Protein AF-A0AA39KNG7-F1 (afdb_monomer_lite)

Organism: Microctonus hyperodae (NCBI:txid165561)

Foldseek 3Di:
DQDPVNVVVVVVVVVVVVVVVVVVVVVCVVLVPDPLLVVLVCCLQLCNQAPDPPLVVNLVSVVVLQVSVDDDDSVVSSVLSNCSHVVDDPVRSVVLNPDGSQVSVVVVVVPDRPDVVCVSPPPPPDDPVCVVVVVVVVPPVPPDDDDD

Structure (mmCIF, N/CA/C/O backbone):
data_AF-A0AA39KNG7-F1
#
_entry.id   AF-A0AA39KNG7-F1
#
loop_
_atom_site.group_PDB
_atom_site.id
_atom_site.type_symbol
_atom_site.label_atom_id
_atom_site.label_alt_id
_atom_site.label_comp_id
_atom_site.label_asym_id
_atom_site.label_entity_id
_atom_site.label_seq_id
_atom_site.pdbx_PDB_ins_code
_atom_site.Cartn_x
_atom_site.Cartn_y
_atom_site.Cartn_z
_atom_site.occupancy
_atom_site.B_iso_or_equiv
_atom_site.auth_seq_id
_atom_site.auth_comp_id
_atom_site.auth_asym_id
_atom_site.auth_atom_id
_atom_site.pdbx_PDB_model_num
ATOM 1 N N . MET A 1 1 ? 42.770 8.766 -22.492 1.00 49.44 1 MET A N 1
ATOM 2 C CA . MET A 1 1 ? 42.289 7.716 -23.413 1.00 49.44 1 MET A CA 1
ATOM 3 C C . MET A 1 1 ? 41.605 6.669 -22.560 1.00 49.44 1 MET A C 1
ATOM 5 O O . MET A 1 1 ? 42.268 6.110 -21.700 1.00 49.44 1 MET A O 1
ATOM 9 N N . ILE A 1 2 ? 40.292 6.497 -22.709 1.00 55.97 2 ILE A N 1
ATOM 10 C CA . ILE A 1 2 ? 39.547 5.439 -22.011 1.00 55.97 2 ILE A CA 1
ATOM 11 C C . ILE A 1 2 ? 39.923 4.125 -22.708 1.00 55.97 2 ILE A C 1
ATOM 13 O O . ILE A 1 2 ? 39.885 4.064 -23.938 1.00 55.97 2 ILE A O 1
ATOM 17 N N . ASN A 1 3 ? 40.366 3.115 -21.959 1.00 67.50 3 ASN A N 1
ATOM 18 C CA . ASN A 1 3 ? 40.768 1.830 -22.540 1.00 67.50 3 ASN A CA 1
ATOM 19 C C . ASN A 1 3 ? 39.573 1.177 -23.257 1.00 67.50 3 ASN A C 1
ATOM 21 O O . ASN A 1 3 ? 38.442 1.266 -22.783 1.00 67.50 3 ASN A O 1
ATOM 25 N N . GLY A 1 4 ? 39.808 0.472 -24.371 1.00 68.75 4 GLY A N 1
ATOM 26 C CA . GLY A 1 4 ? 38.736 -0.148 -25.172 1.00 68.75 4 GLY A CA 1
ATOM 27 C C . GLY A 1 4 ? 37.786 -1.047 -24.363 1.00 68.75 4 GLY A C 1
ATOM 28 O O . GLY A 1 4 ? 36.580 -1.022 -24.585 1.00 68.75 4 GLY A O 1
ATOM 29 N N . ASN A 1 5 ? 38.297 -1.751 -23.346 1.00 70.75 5 ASN A N 1
ATOM 30 C CA . ASN A 1 5 ? 37.479 -2.558 -22.430 1.00 70.75 5 ASN A CA 1
ATOM 31 C C . ASN A 1 5 ? 36.572 -1.717 -21.519 1.00 70.75 5 ASN A C 1
ATOM 33 O O . ASN A 1 5 ? 35.445 -2.107 -21.230 1.00 70.75 5 ASN A O 1
ATOM 37 N N . GLU A 1 6 ? 37.044 -0.557 -21.071 1.00 74.44 6 GLU A N 1
ATOM 38 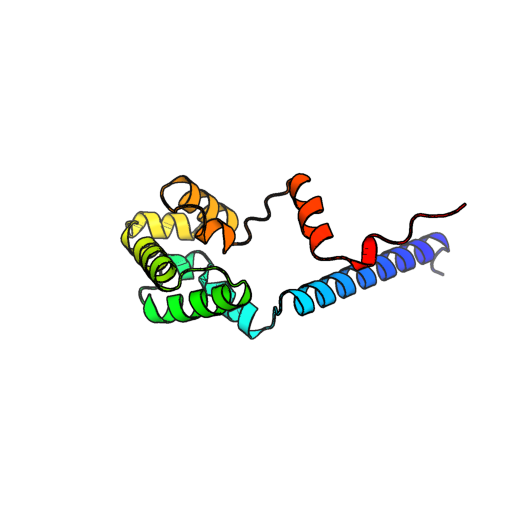C CA . GLU A 1 6 ? 36.286 0.351 -20.208 1.00 74.44 6 GLU A CA 1
ATOM 39 C C . GLU A 1 6 ? 35.158 1.037 -20.999 1.00 74.44 6 GLU A C 1
ATOM 41 O O . GLU A 1 6 ? 34.044 1.175 -20.495 1.00 74.44 6 GLU A O 1
ATOM 46 N N . SER A 1 7 ? 35.395 1.328 -22.285 1.00 81.69 7 SER A N 1
ATOM 47 C CA . SER A 1 7 ? 34.364 1.796 -23.222 1.00 81.69 7 SER A CA 1
ATOM 48 C C . SER A 1 7 ? 33.239 0.772 -23.422 1.00 81.69 7 SER A C 1
ATOM 50 O O . SER A 1 7 ? 32.067 1.139 -23.380 1.00 81.69 7 SER A O 1
ATOM 52 N N . ILE A 1 8 ? 33.576 -0.514 -23.590 1.00 88.56 8 ILE A N 1
ATOM 53 C CA . ILE A 1 8 ? 32.581 -1.589 -23.763 1.00 88.56 8 ILE A CA 1
ATOM 54 C C . ILE A 1 8 ? 31.730 -1.752 -22.497 1.00 88.56 8 ILE A C 1
ATOM 56 O O . ILE A 1 8 ? 30.510 -1.884 -22.576 1.00 88.56 8 ILE A O 1
ATOM 60 N N . VAL A 1 9 ? 32.346 -1.709 -21.311 1.00 89.75 9 VAL A N 1
ATOM 61 C CA . VAL A 1 9 ? 31.614 -1.825 -20.037 1.00 89.75 9 VAL A CA 1
ATOM 62 C C . VAL A 1 9 ? 30.634 -0.664 -19.846 1.00 89.75 9 VAL A C 1
ATOM 64 O O . VAL A 1 9 ? 29.507 -0.888 -19.396 1.00 89.75 9 VAL A O 1
ATOM 67 N N . ILE A 1 10 ? 31.033 0.564 -20.190 1.00 92.81 10 ILE A N 1
ATOM 68 C CA . ILE A 1 10 ? 30.152 1.739 -20.128 1.00 92.81 10 ILE A CA 1
ATOM 69 C C . ILE A 1 10 ? 28.970 1.571 -21.088 1.00 92.81 10 ILE A C 1
ATOM 71 O O . ILE A 1 10 ? 27.827 1.782 -20.684 1.00 92.81 10 ILE A O 1
ATOM 75 N N . GLU A 1 11 ? 29.221 1.128 -22.319 1.00 93.75 11 GLU A N 1
ATOM 76 C CA . GLU A 1 11 ? 28.172 0.914 -23.316 1.00 93.75 11 GLU A CA 1
ATOM 77 C C . GLU A 1 11 ? 27.162 -0.156 -22.874 1.00 93.75 11 GLU A C 1
ATOM 79 O O . GLU A 1 11 ? 25.951 0.058 -22.948 1.00 93.75 11 GLU A O 1
ATOM 84 N N . VAL A 1 12 ? 27.635 -1.284 -22.335 1.00 93.19 12 VAL A N 1
ATOM 85 C CA . VAL A 1 12 ? 26.758 -2.341 -21.809 1.00 93.19 12 VAL A CA 1
ATOM 86 C C . VAL A 1 12 ? 25.898 -1.818 -20.657 1.00 93.19 12 VAL A C 1
ATOM 88 O O . VAL A 1 12 ? 24.691 -2.055 -20.634 1.00 93.19 12 VAL A O 1
ATOM 91 N N . ARG A 1 13 ? 26.483 -1.067 -19.713 1.00 94.25 13 ARG A N 1
ATOM 92 C CA . ARG A 1 13 ? 25.730 -0.464 -18.599 1.00 94.25 13 ARG A CA 1
ATOM 93 C C . ARG A 1 13 ? 24.661 0.503 -19.094 1.00 94.25 13 ARG A C 1
ATOM 95 O O . ARG A 1 13 ? 23.546 0.473 -18.577 1.00 94.25 13 ARG A O 1
ATOM 102 N N . GLN A 1 14 ? 24.988 1.314 -20.096 1.00 95.62 14 GLN A N 1
ATOM 103 C CA . GLN A 1 14 ? 24.060 2.267 -20.689 1.00 95.62 14 GLN A CA 1
ATOM 104 C C . GLN A 1 14 ? 22.869 1.553 -21.341 1.00 95.62 14 GLN A C 1
ATOM 106 O O . GLN A 1 14 ? 21.721 1.881 -21.044 1.00 95.62 14 GLN A O 1
ATOM 111 N N . ARG A 1 15 ? 23.121 0.501 -22.131 1.00 94.62 15 ARG A N 1
ATOM 112 C CA . ARG A 1 15 ? 22.051 -0.305 -22.744 1.00 94.62 15 ARG A CA 1
ATOM 113 C C . ARG A 1 15 ? 21.181 -1.016 -21.705 1.00 94.62 15 ARG A C 1
ATOM 115 O O . ARG A 1 15 ? 19.960 -1.051 -21.843 1.00 94.62 15 ARG A O 1
ATOM 122 N N . CYS A 1 16 ? 21.780 -1.545 -20.637 1.00 95.62 16 CYS A N 1
ATOM 123 C CA . CYS A 1 16 ? 21.024 -2.130 -19.526 1.00 95.62 16 CYS A CA 1
ATOM 124 C C . CYS A 1 16 ? 20.127 -1.089 -18.842 1.00 95.62 16 CYS A C 1
ATOM 126 O O . CYS A 1 16 ? 18.965 -1.373 -18.555 1.00 95.62 16 CYS A O 1
ATOM 128 N N . LEU A 1 17 ? 20.640 0.119 -18.596 1.00 94.38 17 LEU A N 1
ATOM 129 C CA . LEU A 1 17 ? 19.856 1.202 -18.008 1.00 94.38 17 LEU A CA 1
ATOM 130 C C . LEU A 1 17 ? 18.673 1.587 -18.906 1.00 94.38 17 LEU A C 1
ATOM 132 O O . LEU A 1 17 ? 17.550 1.706 -18.417 1.00 94.38 17 LEU A O 1
ATOM 136 N N . GLU A 1 18 ? 18.899 1.727 -20.211 1.00 96.44 18 GLU A N 1
ATOM 137 C CA . GLU A 1 18 ? 17.848 2.017 -21.193 1.00 96.44 18 GLU A CA 1
ATOM 138 C C . GLU A 1 18 ? 16.763 0.938 -21.206 1.00 96.44 18 GLU A C 1
ATOM 140 O O . GLU A 1 18 ? 15.572 1.265 -21.207 1.00 96.44 18 GLU A O 1
ATOM 145 N N . PHE A 1 19 ? 17.157 -0.336 -21.131 1.00 95.25 19 PHE A N 1
ATOM 146 C CA . PHE A 1 19 ? 16.224 -1.451 -20.997 1.00 95.25 19 PHE A CA 1
ATOM 147 C C . PHE A 1 19 ? 15.370 -1.322 -19.731 1.00 95.25 19 PHE A C 1
ATOM 149 O O . PHE A 1 19 ? 14.143 -1.347 -19.827 1.00 95.25 19 PHE A O 1
ATOM 156 N N . TYR A 1 20 ? 15.981 -1.125 -18.557 1.00 93.94 20 TYR A N 1
ATOM 157 C CA . TYR A 1 20 ? 15.235 -1.019 -17.297 1.00 93.94 20 TYR A CA 1
ATOM 158 C C . TYR A 1 20 ? 14.298 0.191 -17.270 1.00 93.94 20 TYR A C 1
ATOM 160 O O . TYR A 1 20 ? 13.148 0.067 -16.848 1.00 93.94 20 TYR A O 1
ATOM 168 N N . VAL A 1 21 ? 14.748 1.347 -17.766 1.00 92.94 21 VAL A N 1
ATOM 169 C CA . VAL A 1 21 ? 13.912 2.552 -17.875 1.00 92.94 21 VAL A CA 1
ATOM 170 C C . VAL A 1 21 ? 12.728 2.308 -18.810 1.00 92.94 21 VAL A C 1
ATOM 172 O O . VAL A 1 21 ? 11.605 2.707 -18.501 1.00 92.94 21 VAL A O 1
ATOM 175 N N . THR A 1 22 ? 12.956 1.645 -19.943 1.00 94.25 22 THR A N 1
ATOM 176 C CA . THR A 1 22 ? 11.903 1.337 -20.920 1.00 94.25 22 THR A CA 1
ATOM 177 C C . THR A 1 22 ? 10.904 0.335 -20.355 1.00 94.25 22 THR A C 1
ATOM 179 O O . THR A 1 22 ? 9.700 0.587 -20.393 1.00 94.25 22 THR A O 1
ATOM 182 N N . ALA A 1 23 ? 11.390 -0.750 -19.753 1.00 90.81 23 ALA A N 1
ATOM 183 C CA . ALA A 1 23 ? 10.557 -1.752 -19.104 1.00 90.81 23 ALA A CA 1
ATOM 184 C C . ALA A 1 23 ? 9.685 -1.124 -18.006 1.00 90.81 23 ALA A C 1
ATOM 186 O O . ALA A 1 23 ? 8.475 -1.336 -17.992 1.00 90.81 23 ALA A O 1
ATOM 187 N N . ALA A 1 24 ? 10.265 -0.283 -17.142 1.00 87.12 24 ALA A N 1
ATOM 188 C CA . ALA A 1 24 ? 9.519 0.422 -16.102 1.00 87.12 24 ALA A CA 1
ATOM 189 C C . ALA A 1 24 ? 8.428 1.334 -16.689 1.00 87.12 24 ALA A C 1
ATOM 191 O O . ALA A 1 24 ? 7.290 1.310 -16.220 1.00 87.12 24 ALA A O 1
ATOM 192 N N . LYS A 1 25 ? 8.733 2.096 -17.750 1.00 87.12 25 LYS A N 1
ATOM 193 C CA . LYS A 1 25 ? 7.745 2.950 -18.433 1.00 87.12 25 LYS A CA 1
ATOM 194 C C . LYS A 1 25 ? 6.585 2.140 -19.012 1.00 87.12 25 LYS A C 1
ATOM 196 O O . LYS A 1 25 ? 5.433 2.524 -18.824 1.00 87.12 25 LYS A O 1
ATOM 201 N N . GLU A 1 26 ? 6.866 1.031 -19.692 1.00 87.44 26 GLU A N 1
ATOM 202 C CA . GLU A 1 26 ? 5.827 0.177 -20.281 1.00 87.44 26 GLU A CA 1
ATOM 203 C C . GLU A 1 26 ? 4.978 -0.529 -19.216 1.00 87.44 26 GLU A C 1
ATOM 205 O O . GLU A 1 26 ? 3.756 -0.611 -19.359 1.00 87.44 26 GLU A O 1
ATOM 210 N N . ILE A 1 27 ? 5.586 -0.961 -18.107 1.00 84.38 27 ILE A N 1
ATOM 211 C CA . ILE A 1 27 ? 4.860 -1.502 -16.951 1.00 84.38 27 ILE A CA 1
ATOM 212 C C . ILE A 1 27 ? 3.916 -0.442 -16.373 1.00 84.38 27 ILE A C 1
ATOM 214 O O . ILE A 1 27 ? 2.729 -0.719 -16.203 1.00 84.38 27 ILE A O 1
ATOM 218 N N . CYS A 1 28 ? 4.398 0.781 -16.129 1.00 79.94 28 CYS A N 1
ATOM 219 C CA . CYS A 1 28 ? 3.562 1.862 -15.602 1.00 79.94 28 CYS A CA 1
ATOM 220 C C . CYS A 1 28 ? 2.392 2.200 -16.536 1.00 79.94 28 CYS A C 1
ATOM 222 O O . CYS A 1 28 ? 1.267 2.358 -16.060 1.00 79.94 28 CYS A O 1
ATOM 224 N N . LYS A 1 29 ? 2.623 2.250 -17.858 1.00 81.12 29 LYS A N 1
ATOM 225 C CA . LYS A 1 29 ? 1.558 2.456 -18.857 1.00 81.12 29 LYS A CA 1
ATOM 226 C C . LYS A 1 29 ? 0.500 1.355 -18.790 1.00 81.12 29 LYS A C 1
ATOM 228 O O . LYS A 1 29 ? -0.688 1.662 -18.757 1.00 81.12 29 LYS A O 1
ATOM 233 N N . LYS A 1 30 ? 0.919 0.085 -18.747 1.00 80.81 30 LYS A N 1
ATOM 234 C CA . LYS A 1 30 ? 0.001 -1.065 -18.705 1.00 80.81 30 LYS A CA 1
ATOM 235 C C . LYS A 1 30 ? -0.784 -1.153 -17.398 1.00 80.81 30 LYS A C 1
ATOM 237 O O . LYS A 1 30 ? -1.959 -1.498 -17.427 1.00 80.81 30 LYS A O 1
ATOM 242 N N . LEU A 1 31 ? -0.155 -0.827 -16.270 1.00 72.62 31 LEU A N 1
ATOM 243 C CA . LEU A 1 31 ? -0.791 -0.834 -14.950 1.00 72.62 31 LEU A CA 1
ATOM 244 C C . LEU A 1 31 ? -1.586 0.449 -14.650 1.00 72.62 31 LEU A C 1
ATOM 246 O O . LEU A 1 31 ? -2.166 0.556 -13.574 1.00 72.62 31 LEU A O 1
ATOM 250 N N . LEU A 1 32 ? -1.619 1.416 -15.580 1.00 75.31 32 LEU A N 1
ATOM 251 C CA . LEU A 1 32 ? -2.255 2.730 -15.410 1.00 75.31 32 LEU A CA 1
ATOM 252 C C . LEU A 1 32 ? -1.732 3.496 -14.176 1.00 75.31 32 LEU A C 1
ATOM 254 O O . LEU A 1 32 ? -2.442 4.302 -13.571 1.00 75.31 32 LEU A O 1
ATOM 258 N N . ILE A 1 33 ? -0.469 3.259 -13.810 1.00 77.00 33 ILE A N 1
ATOM 259 C CA . ILE A 1 33 ? 0.192 3.893 -12.669 1.00 77.00 33 ILE A CA 1
ATOM 260 C C . ILE A 1 33 ? 0.641 5.290 -13.094 1.00 77.00 33 ILE A C 1
ATOM 262 O O . ILE A 1 33 ? 1.542 5.451 -13.916 1.00 77.00 33 ILE A O 1
ATOM 266 N N . ASN A 1 34 ? 0.010 6.308 -12.515 1.00 81.50 34 ASN A N 1
ATOM 267 C CA . ASN A 1 34 ? 0.373 7.714 -12.671 1.00 81.50 34 ASN A CA 1
ATOM 268 C C . ASN A 1 34 ? 0.702 8.348 -11.309 1.00 81.50 34 ASN A C 1
ATOM 270 O O . ASN A 1 34 ? 0.514 7.732 -10.258 1.00 81.50 34 ASN A O 1
ATOM 274 N N . ASP A 1 35 ? 1.157 9.599 -11.307 1.00 85.56 35 ASP A N 1
ATOM 275 C CA . ASP A 1 35 ? 1.533 10.300 -10.070 1.00 85.56 35 ASP A CA 1
ATOM 276 C C . ASP A 1 35 ? 0.380 10.390 -9.058 1.00 85.56 35 ASP A C 1
ATOM 278 O O . ASP A 1 35 ? 0.597 10.303 -7.848 1.00 85.56 35 ASP A O 1
ATOM 282 N N . SER A 1 36 ? -0.863 10.514 -9.537 1.00 86.94 36 SER A N 1
ATOM 283 C CA . SER A 1 36 ? -2.055 10.516 -8.679 1.00 86.94 36 SER A CA 1
ATOM 284 C C . SER A 1 36 ? -2.258 9.160 -7.999 1.00 86.94 36 SER A C 1
ATOM 286 O O . SER A 1 36 ? -2.510 9.102 -6.792 1.00 86.94 36 SER A O 1
ATOM 288 N N . PHE A 1 37 ? -2.073 8.068 -8.745 1.00 88.19 37 PHE A N 1
ATOM 289 C CA . PHE A 1 37 ? -2.098 6.709 -8.218 1.00 88.19 37 PHE A CA 1
ATOM 290 C C . PHE A 1 37 ? -1.017 6.515 -7.155 1.00 88.19 37 PHE A C 1
ATOM 292 O O . PHE A 1 37 ? -1.339 6.127 -6.035 1.00 88.19 37 PHE A O 1
ATOM 299 N N . LEU A 1 38 ? 0.239 6.867 -7.450 1.00 87.88 38 LEU A N 1
ATOM 300 C CA . LEU A 1 38 ? 1.349 6.737 -6.498 1.00 87.88 38 LEU A CA 1
ATOM 301 C C . LEU A 1 38 ? 1.130 7.580 -5.236 1.00 87.88 38 LEU A C 1
ATOM 303 O O . LEU A 1 38 ? 1.406 7.129 -4.124 1.00 87.88 38 LEU A O 1
ATOM 307 N N . LYS A 1 39 ? 0.584 8.793 -5.379 1.00 91.00 39 LYS A N 1
ATOM 308 C CA . LYS A 1 39 ? 0.252 9.655 -4.240 1.00 91.00 39 LYS A CA 1
ATOM 309 C C . LYS A 1 39 ? -0.817 9.026 -3.348 1.00 91.00 39 LYS A C 1
ATOM 311 O O . LYS A 1 39 ? -0.697 9.104 -2.128 1.00 91.00 39 LYS A O 1
ATOM 316 N N . LYS A 1 40 ? -1.839 8.402 -3.939 1.00 91.88 40 LYS A N 1
ATOM 317 C CA . LYS A 1 40 ? -2.910 7.719 -3.199 1.00 91.88 40 LYS A CA 1
ATOM 318 C C . LYS A 1 40 ? -2.442 6.394 -2.598 1.00 91.88 40 LYS A C 1
ATOM 320 O O . LYS A 1 40 ? -2.856 6.081 -1.487 1.00 91.88 40 LYS A O 1
ATOM 325 N N . LEU A 1 41 ? -1.525 5.681 -3.258 1.00 91.69 41 LEU A N 1
ATOM 326 C CA . LEU A 1 41 ? -0.942 4.415 -2.791 1.00 91.69 41 LEU A CA 1
ATOM 327 C C . LEU A 1 41 ? -0.276 4.537 -1.416 1.00 91.69 41 LEU A C 1
ATOM 329 O O . LEU A 1 41 ? -0.290 3.589 -0.634 1.00 91.69 41 LEU A O 1
ATOM 333 N N . LYS A 1 42 ? 0.215 5.735 -1.072 1.00 93.12 42 LYS A N 1
ATOM 334 C CA . LYS A 1 42 ? 0.768 6.038 0.254 1.00 93.12 42 LYS A CA 1
ATOM 335 C C . LYS A 1 42 ? -0.194 5.735 1.403 1.00 93.12 42 LYS A C 1
ATOM 337 O O . LYS A 1 42 ? 0.277 5.534 2.513 1.00 93.12 42 LYS A O 1
ATOM 342 N N . VAL A 1 43 ? -1.508 5.655 1.168 1.00 94.56 43 VAL A N 1
ATOM 343 C CA . VAL A 1 43 ? -2.488 5.286 2.204 1.00 94.56 43 VAL A CA 1
ATOM 344 C C . VAL A 1 43 ? -2.172 3.948 2.885 1.00 94.56 43 VAL A C 1
ATOM 346 O O . VAL A 1 43 ? -2.516 3.765 4.047 1.00 94.56 43 VAL A O 1
ATOM 349 N N . PHE A 1 44 ? -1.468 3.045 2.197 1.00 93.81 44 PHE A N 1
ATOM 350 C CA . PHE A 1 44 ? -1.038 1.761 2.746 1.00 93.81 44 PHE A CA 1
ATOM 351 C C . PHE A 1 44 ? 0.272 1.828 3.546 1.00 93.81 44 PHE A C 1
ATOM 353 O O . PHE A 1 44 ? 0.708 0.807 4.073 1.00 93.81 44 PHE A O 1
ATOM 360 N N . MET A 1 45 ? 0.927 2.990 3.645 1.00 93.88 45 MET A N 1
ATOM 361 C CA . MET A 1 45 ? 2.093 3.145 4.518 1.00 93.88 45 MET A CA 1
ATOM 362 C C . MET A 1 45 ? 1.679 2.999 5.987 1.00 93.88 45 MET A C 1
ATOM 364 O O . MET A 1 45 ? 0.616 3.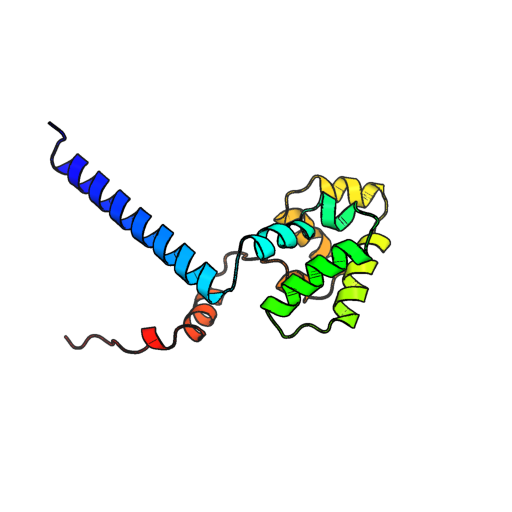507 6.346 1.00 93.88 45 MET A O 1
ATOM 368 N N . PRO A 1 46 ? 2.519 2.401 6.852 1.00 92.62 46 PRO A N 1
ATOM 369 C CA . PRO A 1 46 ? 2.120 2.025 8.206 1.00 92.62 46 PRO A CA 1
ATOM 370 C C . PRO A 1 46 ? 1.460 3.129 9.035 1.00 92.62 46 PRO A C 1
ATOM 372 O O . PRO A 1 46 ? 0.348 2.956 9.535 1.00 92.62 46 PRO A O 1
ATOM 375 N N . GLY A 1 47 ? 2.074 4.313 9.090 1.00 91.69 47 GLY A N 1
ATOM 376 C CA . GLY A 1 47 ? 1.501 5.448 9.816 1.00 91.69 47 GLY A CA 1
ATOM 377 C C . GLY A 1 47 ? 0.146 5.913 9.265 1.00 91.69 47 GLY A C 1
ATOM 378 O O . GLY A 1 47 ? -0.747 6.265 10.029 1.00 91.69 47 GLY A O 1
ATOM 379 N N . LEU A 1 48 ? -0.052 5.878 7.945 1.00 91.81 48 LEU A N 1
ATOM 380 C CA . LEU A 1 48 ? -1.310 6.311 7.325 1.00 91.81 48 LEU A CA 1
ATOM 381 C C . LEU A 1 48 ? -2.398 5.234 7.453 1.00 91.81 48 LEU A C 1
ATOM 383 O O . LEU A 1 48 ? -3.550 5.550 7.758 1.00 91.81 48 LEU A O 1
ATOM 387 N N . ALA A 1 49 ? -2.031 3.965 7.282 1.00 92.56 49 ALA A N 1
ATOM 388 C CA . ALA A 1 49 ? -2.949 2.841 7.380 1.00 92.56 49 ALA A CA 1
ATOM 389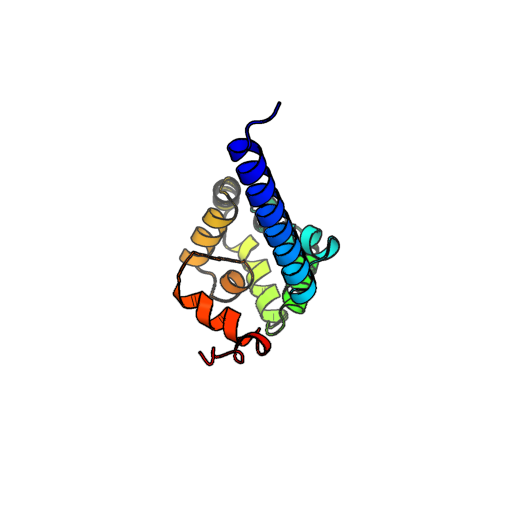 C C . ALA A 1 49 ? -3.482 2.666 8.809 1.00 92.56 49 ALA A C 1
ATOM 391 O O . ALA A 1 49 ? -4.691 2.503 8.976 1.00 92.56 49 ALA A O 1
ATOM 392 N N . LEU A 1 50 ? -2.618 2.769 9.825 1.00 92.12 50 LEU A N 1
ATOM 393 C CA . LEU A 1 50 ? -2.953 2.421 11.210 1.00 92.12 50 LEU A CA 1
ATOM 394 C C . LEU A 1 50 ? -3.293 3.616 12.107 1.00 92.12 50 LEU A C 1
ATOM 396 O O . LEU A 1 50 ? -4.136 3.475 12.991 1.00 92.12 50 LEU A O 1
ATOM 400 N N . LEU A 1 51 ? -2.661 4.779 11.908 1.00 91.38 51 LEU A N 1
ATOM 401 C CA . LEU A 1 51 ? -2.738 5.884 12.878 1.00 91.38 51 LEU A CA 1
ATOM 402 C C . LEU A 1 51 ? -3.702 7.003 12.474 1.00 91.38 51 LEU A C 1
ATOM 404 O O . LEU A 1 51 ? -4.142 7.759 13.336 1.00 91.38 51 LEU A O 1
ATOM 408 N N . LEU A 1 52 ? -4.065 7.129 11.193 1.00 90.56 52 LEU A N 1
ATOM 409 C CA . LEU A 1 52 ? -5.015 8.166 10.778 1.00 90.56 52 LEU A CA 1
ATOM 410 C C . LEU A 1 52 ? -6.447 7.843 11.246 1.00 90.56 52 LEU A C 1
ATOM 412 O O . LEU A 1 52 ? -6.994 6.817 10.859 1.00 90.56 52 LEU A O 1
ATOM 416 N N . PRO A 1 53 ? -7.134 8.714 11.992 1.00 87.50 53 PRO A N 1
ATOM 417 C CA . PRO A 1 53 ? -8.495 8.417 12.439 1.00 87.50 53 PRO A CA 1
ATOM 418 C C . PRO A 1 53 ? -9.534 8.537 11.314 1.00 87.50 53 PRO A C 1
ATOM 420 O O . PRO A 1 53 ? -10.556 7.856 11.348 1.00 87.50 53 PRO A O 1
ATOM 423 N N . ASP A 1 54 ? -9.277 9.365 10.295 1.00 92.81 54 ASP A N 1
ATOM 424 C CA . ASP A 1 54 ? -10.224 9.605 9.203 1.00 92.81 54 ASP A CA 1
ATOM 425 C C . ASP A 1 54 ? -10.265 8.426 8.214 1.00 92.81 54 ASP A C 1
ATOM 427 O O . ASP A 1 54 ? -9.507 8.326 7.238 1.00 92.81 54 ASP A O 1
ATOM 431 N N . ARG A 1 55 ? -11.159 7.481 8.508 1.00 92.19 55 ARG A N 1
ATOM 432 C CA . ARG A 1 55 ? -11.366 6.277 7.701 1.00 92.19 55 ARG A CA 1
ATOM 433 C C . ARG A 1 55 ? -12.082 6.554 6.388 1.00 92.19 55 ARG A C 1
ATOM 435 O O . ARG A 1 55 ? -11.839 5.831 5.431 1.00 92.19 55 ARG A O 1
ATOM 442 N N . GLU A 1 56 ? -12.906 7.593 6.305 1.00 92.94 56 GLU A N 1
ATOM 443 C CA . GLU A 1 56 ? -13.611 7.934 5.069 1.00 92.94 56 GLU A CA 1
ATOM 444 C C . GLU A 1 56 ? -12.647 8.530 4.039 1.00 92.94 56 GLU A C 1
ATOM 446 O O . GLU A 1 56 ? -12.579 8.061 2.899 1.00 92.94 56 GLU A O 1
ATOM 451 N N . LEU A 1 57 ? -11.808 9.481 4.461 1.00 91.81 57 LEU A N 1
ATOM 452 C CA . LEU A 1 57 ? -10.763 10.053 3.615 1.00 91.81 57 LEU A CA 1
ATOM 453 C C . LEU A 1 57 ? -9.766 8.989 3.144 1.00 91.81 57 LEU A C 1
ATOM 455 O O . LEU A 1 57 ? -9.426 8.930 1.960 1.00 91.81 57 LEU A O 1
ATOM 459 N N . THR A 1 58 ? -9.293 8.134 4.054 1.00 94.44 58 THR A N 1
ATOM 460 C CA . THR A 1 58 ? -8.337 7.076 3.693 1.00 94.44 58 THR A CA 1
ATOM 461 C C . THR A 1 58 ? -8.986 6.009 2.813 1.00 94.44 58 THR A C 1
ATOM 463 O O . THR A 1 58 ? -8.380 5.584 1.828 1.00 94.44 58 THR A O 1
ATOM 466 N N . PHE A 1 59 ? -10.246 5.649 3.060 1.00 95.00 59 PHE A N 1
ATOM 467 C CA . PHE A 1 59 ? -10.972 4.726 2.194 1.00 95.00 59 PHE A CA 1
ATOM 468 C C . PHE A 1 59 ? -11.156 5.284 0.776 1.00 95.00 59 PHE A C 1
ATOM 470 O O . PHE A 1 59 ? -11.004 4.540 -0.189 1.00 95.00 59 PHE A O 1
ATOM 477 N N . ASN A 1 60 ? -11.358 6.596 0.609 1.00 94.38 60 ASN A N 1
ATOM 478 C CA . ASN A 1 60 ? -11.403 7.225 -0.718 1.00 94.38 60 ASN A CA 1
ATOM 479 C C . ASN A 1 60 ? -10.097 7.040 -1.520 1.00 94.38 60 ASN A C 1
ATOM 481 O O . ASN A 1 60 ? -10.107 7.039 -2.754 1.00 94.38 60 ASN A O 1
ATOM 485 N N . HIS A 1 61 ? -8.955 6.869 -0.850 1.00 94.00 61 HIS A N 1
ATOM 486 C CA . HIS A 1 61 ? -7.701 6.506 -1.514 1.00 94.00 61 HIS A CA 1
ATOM 487 C C . HIS A 1 61 ? -7.647 5.014 -1.847 1.00 94.00 61 HIS A C 1
ATOM 489 O O . HIS A 1 61 ? -7.283 4.658 -2.966 1.00 94.00 61 HIS A O 1
ATOM 495 N N . VAL A 1 62 ? -8.064 4.156 -0.914 1.00 93.00 62 VAL A N 1
ATOM 496 C CA . VAL A 1 62 ? -8.125 2.700 -1.106 1.00 93.00 62 VAL A CA 1
ATOM 497 C C . VAL A 1 62 ? -9.047 2.332 -2.270 1.00 93.00 62 VAL A C 1
ATOM 499 O O . VAL A 1 62 ? -8.653 1.562 -3.146 1.00 93.00 62 VAL A O 1
ATOM 502 N N . ILE A 1 63 ? -10.236 2.935 -2.349 1.00 93.31 63 ILE A N 1
ATOM 503 C CA . ILE A 1 63 ? -11.197 2.642 -3.412 1.00 93.31 63 ILE A CA 1
ATOM 504 C C . ILE A 1 63 ? -10.678 3.071 -4.784 1.00 93.31 63 ILE A C 1
ATOM 506 O O . ILE A 1 63 ? -10.784 2.307 -5.743 1.00 93.31 63 ILE A O 1
ATOM 510 N N . PHE A 1 64 ? -10.024 4.235 -4.871 1.00 91.38 64 PHE A N 1
ATOM 511 C CA . PHE A 1 64 ? -9.380 4.699 -6.100 1.00 91.38 64 PHE A CA 1
ATOM 512 C C . PHE A 1 64 ? -8.367 3.671 -6.626 1.00 91.38 64 PHE A C 1
ATOM 514 O O . PHE A 1 64 ? -8.344 3.363 -7.818 1.00 91.38 64 PHE A O 1
ATOM 521 N N . ILE A 1 65 ? -7.559 3.102 -5.729 1.00 89.81 65 ILE A N 1
ATOM 522 C CA . ILE A 1 65 ? -6.556 2.093 -6.081 1.00 89.81 65 ILE A CA 1
ATOM 523 C C . ILE A 1 65 ? -7.242 0.789 -6.497 1.00 89.81 65 ILE A C 1
ATOM 525 O O . ILE A 1 65 ? -6.933 0.247 -7.555 1.00 89.81 65 ILE A O 1
ATOM 529 N N . SER A 1 66 ? -8.228 0.318 -5.729 1.00 89.06 66 SER A N 1
ATOM 530 C CA . SER A 1 66 ? -8.941 -0.936 -6.020 1.00 89.06 66 SER A CA 1
ATOM 531 C C . SER A 1 66 ? -9.638 -0.929 -7.389 1.00 89.06 66 SER A C 1
ATOM 533 O O . SER A 1 66 ? -9.586 -1.917 -8.124 1.00 89.06 66 SER A O 1
ATOM 535 N N . ARG A 1 67 ? -10.209 0.215 -7.795 1.00 88.06 67 ARG A N 1
ATOM 536 C CA . ARG A 1 67 ? -10.849 0.400 -9.108 1.00 88.06 67 ARG A CA 1
ATOM 537 C C . ARG A 1 67 ? -9.868 0.272 -10.272 1.00 88.06 67 ARG A C 1
ATOM 539 O O . ARG A 1 67 ? -10.281 -0.122 -11.360 1.00 88.06 67 ARG A O 1
ATOM 546 N N . THR A 1 68 ? -8.584 0.553 -10.042 1.00 84.94 68 THR A N 1
ATOM 547 C CA . THR A 1 68 ? -7.527 0.379 -11.052 1.00 84.94 68 THR A CA 1
ATOM 548 C C . THR A 1 68 ? -7.328 -1.101 -11.388 1.00 84.94 68 THR A C 1
ATOM 550 O O . THR A 1 68 ? -7.177 -1.452 -12.555 1.00 84.94 68 THR A O 1
ATOM 553 N N . PHE A 1 69 ? -7.408 -1.982 -10.387 1.00 80.19 69 PHE A N 1
ATOM 554 C CA . PHE A 1 69 ? -7.171 -3.421 -10.554 1.00 80.19 69 PHE A CA 1
ATOM 555 C C . PHE A 1 69 ? -8.437 -4.240 -10.850 1.00 80.19 69 PHE A C 1
ATOM 557 O O . PHE A 1 69 ? -8.322 -5.345 -11.376 1.00 80.19 69 PHE A O 1
ATOM 564 N N . ARG A 1 70 ? -9.632 -3.676 -10.603 1.00 79.19 70 ARG A N 1
ATOM 565 C CA . ARG A 1 70 ? -10.956 -4.319 -10.757 1.00 79.19 70 ARG A CA 1
ATOM 566 C C . ARG A 1 70 ? -11.119 -5.577 -9.879 1.00 79.19 70 ARG A C 1
ATOM 568 O O . ARG A 1 70 ? -10.167 -6.120 -9.336 1.00 79.19 70 ARG A O 1
ATOM 575 N N . GLY A 1 71 ? -12.358 -6.048 -9.721 1.00 80.88 71 GLY A N 1
ATOM 576 C CA . GLY A 1 71 ? -12.645 -7.330 -9.051 1.00 80.88 71 GLY A CA 1
ATOM 577 C C . GLY A 1 71 ? -12.710 -7.293 -7.519 1.00 80.88 71 GLY A C 1
ATOM 578 O O . GLY A 1 71 ? -12.724 -8.352 -6.891 1.00 80.88 71 GLY A O 1
ATOM 579 N N . TYR A 1 72 ? -12.780 -6.102 -6.921 1.00 82.75 72 TYR A N 1
ATOM 580 C CA . TYR A 1 72 ? -13.022 -5.923 -5.490 1.00 82.75 72 TYR A CA 1
ATOM 581 C C . TYR A 1 72 ? -14.478 -5.529 -5.237 1.00 82.75 72 TYR A C 1
ATOM 583 O O . TYR A 1 72 ? -15.062 -4.764 -6.000 1.00 82.75 72 TYR A O 1
ATOM 591 N N . ASP A 1 73 ? -15.039 -6.058 -4.156 1.00 89.44 73 ASP A N 1
ATOM 592 C CA . ASP A 1 73 ? -16.321 -5.628 -3.603 1.00 89.44 73 ASP A CA 1
ATOM 593 C C . ASP A 1 73 ? -16.065 -4.396 -2.723 1.00 89.44 73 ASP A C 1
ATOM 595 O O . ASP A 1 73 ? -15.289 -4.469 -1.765 1.00 89.44 73 ASP A O 1
ATOM 599 N N . GLU A 1 74 ? -16.650 -3.255 -3.100 1.00 90.69 74 GLU A N 1
ATOM 600 C CA . GLU A 1 74 ? -16.391 -1.967 -2.449 1.00 90.69 74 GLU A CA 1
ATOM 601 C C . GLU A 1 74 ? -16.859 -1.957 -0.983 1.00 90.69 74 GLU A C 1
ATOM 603 O O . GLU A 1 74 ? -16.157 -1.418 -0.123 1.00 90.69 74 GLU A O 1
ATOM 608 N N . ASP A 1 75 ? -17.989 -2.598 -0.675 1.00 91.31 75 ASP A N 1
ATOM 609 C CA . ASP A 1 75 ? -18.584 -2.618 0.665 1.00 91.31 75 ASP A CA 1
ATOM 610 C C . ASP A 1 75 ? -17.798 -3.529 1.613 1.00 91.31 75 ASP A C 1
ATOM 612 O O . ASP A 1 75 ? -17.521 -3.170 2.768 1.00 91.31 75 ASP A O 1
ATOM 616 N N . LEU A 1 76 ? -17.363 -4.690 1.114 1.00 90.00 76 LEU A N 1
ATOM 617 C CA . LEU A 1 76 ? -16.474 -5.579 1.862 1.00 90.00 76 LEU A CA 1
ATOM 618 C C . LEU A 1 76 ? -15.119 -4.916 2.112 1.00 90.00 76 LEU A C 1
ATOM 620 O O . LEU A 1 76 ? -14.624 -4.943 3.239 1.00 90.00 76 LEU A O 1
ATOM 624 N N . LEU A 1 77 ? -14.543 -4.266 1.096 1.00 90.88 77 LEU A N 1
ATOM 625 C CA . LEU A 1 77 ? -13.266 -3.567 1.232 1.00 90.88 77 LEU A CA 1
ATOM 626 C C . LEU A 1 77 ? -13.357 -2.414 2.240 1.00 90.88 77 LEU A C 1
ATOM 628 O O . LEU A 1 77 ? -12.439 -2.227 3.039 1.00 90.88 77 LEU A O 1
ATOM 632 N N . LYS A 1 78 ? -14.471 -1.671 2.250 1.00 93.00 78 LYS A N 1
ATOM 633 C CA . LYS A 1 78 ? -14.735 -0.625 3.248 1.00 93.00 78 LYS A CA 1
ATOM 634 C C . LYS A 1 78 ? -14.789 -1.202 4.654 1.00 93.00 78 LYS A C 1
ATOM 636 O O . LYS A 1 78 ? -14.190 -0.651 5.575 1.00 93.00 78 LYS A O 1
ATOM 641 N N . THR A 1 79 ? -15.479 -2.328 4.808 1.00 91.19 79 THR A N 1
ATOM 642 C CA . THR A 1 79 ? -15.610 -3.018 6.092 1.00 91.19 79 THR A CA 1
ATOM 643 C C . THR A 1 79 ? -14.249 -3.477 6.613 1.00 91.19 79 THR A C 1
ATOM 645 O O . THR A 1 79 ? -13.914 -3.197 7.763 1.00 91.19 79 THR A O 1
ATOM 648 N N . GLU A 1 80 ? -13.436 -4.127 5.775 1.00 90.56 80 GLU A N 1
ATOM 649 C CA . GLU A 1 80 ? -12.085 -4.565 6.152 1.00 90.56 80 GLU A CA 1
ATOM 650 C C . GLU A 1 80 ? -11.167 -3.380 6.479 1.00 90.56 80 GLU A C 1
ATOM 652 O O . GLU A 1 80 ? -10.462 -3.405 7.485 1.00 90.56 80 GLU A O 1
ATOM 657 N N . TRP A 1 81 ? -11.211 -2.304 5.690 1.00 92.38 81 TRP A N 1
ATOM 658 C CA . TRP A 1 81 ? -10.397 -1.115 5.946 1.00 92.38 81 TRP A CA 1
ATOM 659 C C . TRP A 1 81 ? -10.747 -0.419 7.270 1.00 92.38 81 TRP A C 1
ATOM 661 O O . TRP A 1 81 ? -9.860 0.053 7.985 1.00 92.38 81 TRP A O 1
ATOM 671 N N . CYS A 1 82 ? -12.034 -0.357 7.620 1.00 90.69 82 CYS A N 1
ATOM 672 C CA . CYS A 1 82 ? -12.475 0.189 8.902 1.00 90.69 82 CYS A CA 1
ATOM 673 C C . CYS A 1 82 ? -12.066 -0.708 10.074 1.00 90.69 82 CYS A C 1
ATOM 675 O O . CYS A 1 82 ? -11.581 -0.195 11.084 1.00 90.69 82 CYS A O 1
ATOM 677 N N . ARG A 1 83 ? -12.206 -2.032 9.927 1.00 89.31 83 ARG A N 1
ATOM 678 C CA . ARG A 1 83 ? -11.761 -2.999 10.940 1.00 89.31 83 ARG A CA 1
ATOM 679 C C . ARG A 1 83 ? -10.268 -2.893 11.214 1.00 89.31 83 ARG A C 1
ATOM 681 O O . ARG A 1 83 ? -9.886 -2.930 12.376 1.00 89.31 83 ARG A O 1
ATOM 688 N N . LEU A 1 84 ? -9.443 -2.632 10.192 1.00 88.56 84 LEU A N 1
ATOM 689 C CA . LEU A 1 84 ? -7.989 -2.498 10.365 1.00 88.56 84 LEU A CA 1
ATOM 690 C C . LEU A 1 84 ? -7.628 -1.444 11.415 1.00 88.56 84 LEU A C 1
ATOM 692 O O . LEU A 1 84 ? -6.652 -1.583 12.143 1.00 88.56 84 LEU A O 1
ATOM 696 N N . TYR A 1 85 ? -8.432 -0.389 11.512 1.00 87.38 85 TYR A N 1
ATOM 697 C CA . TYR A 1 85 ? -8.259 0.627 12.537 1.00 87.38 85 TYR A CA 1
ATOM 698 C C . TYR A 1 85 ? -8.912 0.250 13.876 1.00 87.38 85 TYR A C 1
ATOM 700 O O . TYR A 1 85 ? -8.487 0.747 14.909 1.00 87.38 85 TYR A O 1
ATOM 708 N N . GLN A 1 86 ? -9.949 -0.580 13.907 1.00 86.94 86 GLN A N 1
ATOM 709 C CA . GLN A 1 86 ? -10.683 -0.905 15.137 1.00 86.94 86 GLN A CA 1
ATOM 710 C C . GLN A 1 86 ? -10.095 -2.097 15.901 1.00 86.94 86 GLN A C 1
ATOM 712 O O . GLN A 1 86 ? -10.137 -2.098 17.127 1.00 86.94 86 GLN A O 1
ATOM 717 N N . ASP A 1 87 ? -9.525 -3.073 15.196 1.00 88.06 87 ASP A N 1
ATOM 718 C CA . ASP A 1 87 ? -9.110 -4.360 15.769 1.00 88.06 87 ASP A CA 1
ATOM 719 C C . ASP A 1 87 ? -7.813 -4.286 16.592 1.00 88.06 87 ASP A C 1
ATOM 721 O O . ASP A 1 87 ? -7.476 -5.233 17.298 1.00 88.06 87 ASP A O 1
ATOM 725 N N . TYR A 1 88 ? -7.082 -3.173 16.507 1.00 88.62 88 TYR A N 1
ATOM 726 C CA . TYR A 1 88 ? -5.794 -2.985 17.174 1.00 88.62 88 TYR A CA 1
ATOM 727 C C . TYR A 1 88 ? -5.873 -1.909 18.254 1.00 88.62 88 TYR A C 1
ATOM 729 O O . TYR A 1 88 ? -6.480 -0.846 18.058 1.00 88.62 88 TYR A O 1
ATOM 737 N N . THR A 1 89 ? -5.195 -2.156 19.376 1.00 91.25 89 THR A N 1
ATOM 738 C CA . THR A 1 89 ? -5.008 -1.143 20.421 1.00 91.25 89 THR A CA 1
ATOM 739 C C . THR A 1 89 ? -4.122 0.002 19.923 1.00 91.25 89 THR A C 1
ATOM 741 O O . THR A 1 89 ? -3.489 -0.082 18.866 1.00 91.25 89 THR A O 1
ATOM 744 N N . VAL A 1 90 ? -4.087 1.116 20.658 1.00 90.94 90 VAL A N 1
ATOM 745 C CA . VAL A 1 90 ? -3.218 2.251 20.304 1.00 90.94 90 VAL A CA 1
ATOM 746 C C . VAL A 1 90 ? -1.748 1.829 20.357 1.00 90.94 90 VAL A C 1
ATOM 748 O O . VAL A 1 90 ? -0.964 2.197 19.483 1.00 90.94 90 VAL A O 1
ATOM 751 N N . GLU A 1 91 ? -1.391 1.013 21.341 1.00 93.12 91 GLU A N 1
ATOM 752 C CA . GLU A 1 91 ? -0.062 0.448 21.535 1.00 93.12 91 GLU A CA 1
ATOM 753 C C . GLU A 1 91 ? 0.322 -0.465 20.364 1.00 93.12 91 GLU A C 1
ATOM 755 O O . GLU A 1 91 ? 1.365 -0.246 19.746 1.00 93.12 91 GLU A O 1
ATOM 760 N N . ASP A 1 92 ? -0.551 -1.404 19.981 1.00 92.06 92 ASP A N 1
ATOM 761 C CA . ASP A 1 92 ? -0.298 -2.310 18.852 1.00 92.06 92 ASP A CA 1
ATOM 762 C C . ASP A 1 92 ? -0.093 -1.540 17.546 1.00 92.06 92 ASP A C 1
ATOM 764 O O . ASP A 1 92 ? 0.820 -1.833 16.774 1.00 92.06 92 ASP A O 1
ATOM 768 N N . LYS A 1 93 ? -0.924 -0.519 17.298 1.00 92.56 93 LYS A N 1
ATOM 769 C CA . LYS A 1 93 ? -0.796 0.328 16.107 1.00 92.56 93 LYS A CA 1
ATOM 770 C C . LYS A 1 93 ? 0.533 1.062 16.081 1.00 92.56 93 LYS A C 1
ATOM 772 O O . LYS A 1 93 ? 1.138 1.159 15.018 1.00 92.56 93 LYS A O 1
ATOM 777 N N . ASN A 1 94 ? 0.979 1.585 17.221 1.00 94.06 94 ASN A N 1
ATOM 778 C CA . ASN A 1 94 ? 2.252 2.289 17.313 1.00 94.06 94 ASN A CA 1
ATOM 779 C C . ASN A 1 94 ? 3.437 1.349 17.081 1.00 94.06 94 ASN A C 1
ATOM 781 O O . ASN A 1 94 ? 4.386 1.748 16.411 1.00 94.06 94 ASN A O 1
ATOM 785 N N . GLU A 1 95 ? 3.389 0.111 17.578 1.00 93.94 95 GLU A N 1
ATOM 786 C CA . GLU A 1 95 ? 4.438 -0.878 17.304 1.00 93.94 95 GLU A CA 1
ATOM 787 C C . GLU A 1 95 ? 4.441 -1.321 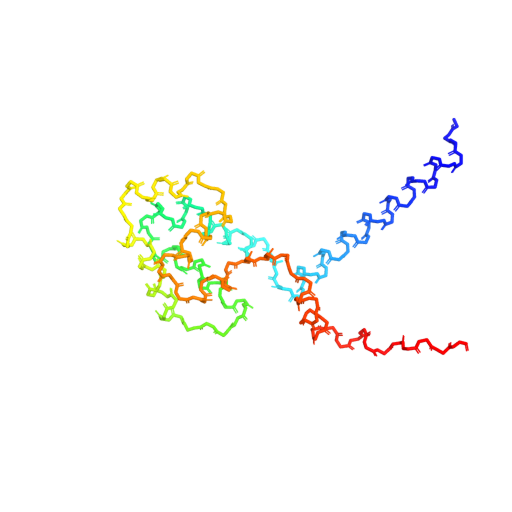15.838 1.00 93.94 95 GLU A C 1
ATOM 789 O O . GLU A 1 95 ? 5.486 -1.296 15.187 1.00 93.94 95 GLU A O 1
ATOM 794 N N . LEU A 1 96 ? 3.272 -1.634 15.273 1.00 92.19 96 LEU A N 1
ATOM 795 C CA . LEU A 1 96 ? 3.143 -1.992 13.860 1.00 92.19 96 LEU A CA 1
ATOM 796 C C . LEU A 1 96 ? 3.555 -0.842 12.928 1.00 92.19 96 LEU A C 1
ATOM 798 O O . LEU A 1 96 ? 4.149 -1.084 11.879 1.00 92.19 96 LEU A O 1
ATOM 802 N N . ALA A 1 97 ? 3.293 0.410 13.311 1.00 93.50 97 ALA A N 1
ATOM 803 C CA . ALA A 1 97 ? 3.657 1.587 12.526 1.00 93.50 97 ALA A CA 1
ATOM 804 C C . ALA A 1 97 ? 5.172 1.848 12.448 1.00 93.50 97 ALA A C 1
ATOM 806 O O . ALA A 1 97 ? 5.604 2.579 11.556 1.00 93.50 97 ALA A O 1
ATOM 807 N N . LYS A 1 98 ? 5.972 1.273 13.359 1.00 94.38 98 LYS A N 1
ATOM 808 C CA . LYS A 1 98 ? 7.446 1.358 13.330 1.00 94.38 98 LYS A CA 1
ATOM 809 C C . LYS A 1 98 ? 8.077 0.407 12.316 1.00 94.38 98 LYS A C 1
ATOM 811 O O . LYS A 1 98 ? 9.248 0.580 11.980 1.00 94.38 98 LYS A O 1
ATOM 816 N N . LEU A 1 99 ? 7.338 -0.608 11.877 1.00 93.19 99 LEU A N 1
ATOM 817 C CA . LEU A 1 99 ? 7.822 -1.590 10.917 1.00 93.19 99 LEU A CA 1
ATOM 818 C C . LEU A 1 99 ? 7.921 -0.978 9.521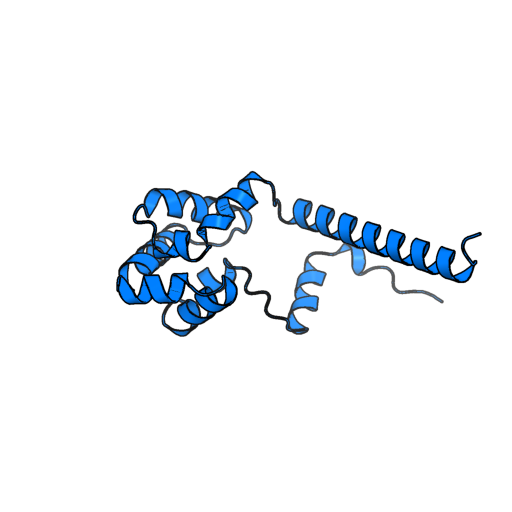 1.00 93.19 99 LEU A C 1
ATOM 820 O O . LEU A 1 99 ? 7.277 0.027 9.206 1.00 93.19 99 LEU A O 1
ATOM 824 N N . ASP A 1 100 ? 8.710 -1.618 8.661 1.00 92.38 100 ASP A N 1
ATOM 825 C CA . ASP A 1 100 ? 8.646 -1.308 7.242 1.00 92.38 100 ASP A CA 1
ATOM 826 C C . ASP A 1 100 ? 7.303 -1.753 6.637 1.00 92.38 100 ASP A C 1
ATOM 828 O O . ASP A 1 100 ? 6.487 -2.445 7.257 1.00 92.38 100 ASP A O 1
ATOM 832 N N . PHE A 1 101 ? 7.054 -1.294 5.412 1.00 89.75 101 PHE A N 1
ATOM 833 C CA . PHE A 1 101 ? 5.806 -1.556 4.710 1.00 89.75 101 PHE A CA 1
ATOM 834 C C . PHE A 1 101 ? 5.492 -3.056 4.622 1.00 89.75 101 PHE A C 1
ATOM 836 O O . PHE A 1 101 ? 4.380 -3.471 4.953 1.00 89.75 101 PHE A O 1
ATOM 843 N N . ASP A 1 102 ? 6.462 -3.865 4.201 1.00 90.25 102 ASP A N 1
ATOM 844 C CA . ASP A 1 102 ? 6.244 -5.287 3.953 1.00 90.25 102 ASP A CA 1
ATOM 845 C C . ASP A 1 102 ? 6.043 -6.050 5.259 1.00 90.25 102 ASP A C 1
ATOM 847 O O . ASP A 1 102 ? 5.162 -6.906 5.353 1.00 90.25 102 ASP A O 1
ATOM 851 N N . ASP A 1 103 ? 6.835 -5.746 6.279 1.00 91.94 103 ASP A N 1
ATOM 852 C CA . ASP A 1 103 ? 6.796 -6.433 7.561 1.00 91.94 103 ASP A CA 1
ATOM 853 C C . ASP A 1 103 ? 5.523 -6.116 8.339 1.00 91.94 103 ASP A C 1
ATOM 855 O O . ASP A 1 103 ? 4.922 -7.033 8.910 1.00 91.94 103 ASP A O 1
ATOM 859 N N . MET A 1 104 ? 5.034 -4.874 8.273 1.00 93.62 104 MET A N 1
ATOM 860 C CA . MET A 1 104 ? 3.726 -4.527 8.825 1.00 93.62 104 MET A CA 1
ATOM 861 C C . MET A 1 104 ? 2.610 -5.345 8.159 1.00 93.62 104 MET A C 1
ATOM 863 O O . MET A 1 104 ? 1.836 -6.022 8.843 1.00 93.62 104 MET A O 1
ATOM 867 N N . TRP A 1 105 ? 2.521 -5.322 6.824 1.00 90.19 105 TRP A N 1
ATOM 868 C CA . TRP A 1 105 ? 1.448 -6.018 6.109 1.00 90.19 105 TRP A CA 1
ATOM 869 C C . TRP A 1 105 ? 1.535 -7.538 6.258 1.00 90.19 105 TRP A C 1
ATOM 871 O O . TRP A 1 105 ? 0.497 -8.191 6.388 1.00 90.19 105 TRP A O 1
ATOM 881 N N . LYS A 1 106 ? 2.743 -8.115 6.327 1.00 89.94 106 LYS A N 1
ATOM 882 C CA . LYS A 1 106 ? 2.939 -9.535 6.661 1.00 89.94 106 LYS A CA 1
ATOM 883 C C . LYS A 1 106 ? 2.374 -9.867 8.039 1.00 89.94 106 LYS A C 1
ATOM 885 O O . LYS A 1 106 ? 1.717 -10.898 8.175 1.00 89.94 106 LYS A O 1
ATOM 890 N N . GLN A 1 107 ? 2.614 -9.036 9.054 1.00 89.00 107 GLN A N 1
ATOM 891 C CA . GLN A 1 107 ? 2.082 -9.272 10.400 1.00 89.00 107 GLN A CA 1
ATOM 892 C C . GLN A 1 107 ? 0.552 -9.167 10.436 1.00 89.00 107 GLN A C 1
ATOM 894 O O . GLN A 1 107 ? -0.106 -10.083 10.930 1.00 89.00 107 GLN A O 1
ATOM 899 N N . ILE A 1 108 ? -0.025 -8.133 9.817 1.00 86.62 108 ILE A N 1
ATOM 900 C CA . ILE A 1 108 ? -1.485 -7.955 9.713 1.00 86.62 108 ILE A CA 1
ATOM 901 C C . ILE A 1 108 ? -2.142 -9.155 9.005 1.00 86.62 108 ILE A C 1
ATOM 903 O O . ILE A 1 108 ? -3.135 -9.714 9.481 1.00 86.62 108 ILE A O 1
ATOM 907 N N . CYS A 1 109 ? -1.557 -9.612 7.892 1.00 81.75 109 CYS A N 1
ATOM 908 C CA . CYS A 1 109 ? -2.076 -10.750 7.127 1.00 81.75 109 CYS A CA 1
ATOM 909 C C . CYS A 1 109 ? -1.951 -12.088 7.870 1.00 81.75 109 CYS A C 1
ATOM 911 O O . CYS A 1 109 ? -2.739 -12.997 7.617 1.00 81.75 109 CYS A O 1
ATOM 913 N N . ARG A 1 110 ? -0.985 -12.232 8.788 1.00 77.75 110 ARG A N 1
ATOM 914 C CA . ARG A 1 110 ? -0.848 -13.435 9.625 1.00 77.75 110 ARG A CA 1
ATOM 915 C C . ARG A 1 110 ? -1.929 -13.538 10.693 1.00 77.75 110 ARG A C 1
ATOM 917 O O . ARG A 1 110 ? -2.163 -14.645 11.165 1.00 77.75 110 ARG A O 1
ATOM 924 N N . HIS A 1 111 ? -2.504 -12.419 11.134 1.00 62.38 111 HIS A N 1
ATOM 925 C CA . HIS A 1 111 ? -3.295 -12.395 12.365 1.00 62.38 111 HIS A CA 1
ATOM 926 C C . HIS A 1 111 ? -4.807 -12.342 12.173 1.00 62.38 111 HIS A C 1
ATOM 928 O O . HIS A 1 111 ? -5.464 -12.930 13.023 1.00 62.38 111 HIS A O 1
ATOM 934 N N . SER A 1 112 ? -5.385 -11.740 11.117 1.00 58.31 112 SER A N 1
ATOM 935 C CA . SER A 1 112 ? -6.857 -11.814 10.906 1.00 58.31 112 SER A CA 1
ATOM 936 C C . SER A 1 112 ? -7.449 -11.233 9.606 1.00 58.31 112 SER A C 1
ATOM 938 O O . SER A 1 112 ? -8.670 -11.220 9.477 1.00 58.31 112 SER A O 1
ATOM 940 N N . TYR A 1 113 ? -6.679 -10.795 8.602 1.00 50.16 113 TYR A N 1
ATOM 941 C CA . TYR A 1 113 ? -7.284 -10.199 7.392 1.00 50.16 113 TYR A CA 1
ATOM 942 C C . TYR A 1 113 ? -7.405 -11.203 6.234 1.00 50.16 113 TYR A C 1
ATOM 944 O O . TYR A 1 113 ? -6.398 -11.772 5.798 1.00 50.16 113 TYR A O 1
ATOM 952 N N . PRO A 1 114 ? -8.617 -11.470 5.707 1.00 47.50 114 PRO A N 1
ATOM 953 C CA . PRO A 1 114 ? -8.825 -12.579 4.790 1.00 47.50 114 PRO A CA 1
ATOM 954 C C . PRO A 1 114 ? -8.324 -12.218 3.389 1.00 47.50 114 PRO A C 1
ATOM 956 O O . PRO A 1 114 ? -9.037 -11.582 2.633 1.00 47.50 114 PRO A O 1
ATOM 959 N N . ARG A 1 115 ? -7.118 -12.678 3.024 1.00 50.56 115 ARG A N 1
ATOM 960 C CA . ARG A 1 115 ? -6.544 -12.908 1.667 1.00 50.56 115 ARG A CA 1
ATOM 961 C C . ARG A 1 115 ? -6.669 -11.835 0.555 1.00 50.56 115 ARG A C 1
ATOM 963 O O . ARG A 1 115 ? -5.910 -11.937 -0.399 1.00 50.56 115 ARG A O 1
ATOM 970 N N . LYS A 1 116 ? -7.557 -10.836 0.598 1.00 50.59 116 LYS A N 1
ATOM 971 C CA . LYS A 1 116 ? -7.856 -9.906 -0.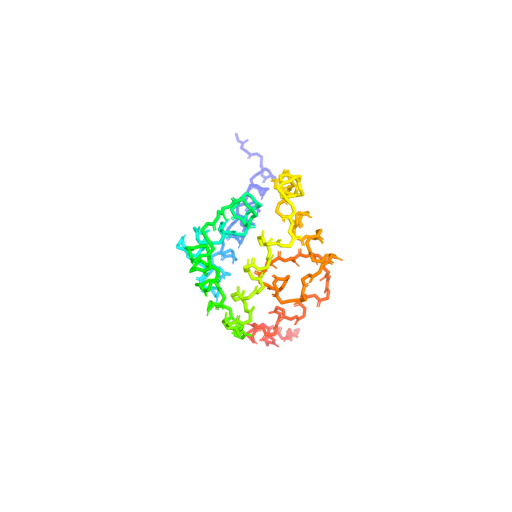509 1.00 50.59 116 LYS A CA 1
ATOM 972 C C . LYS A 1 116 ? -7.179 -8.546 -0.349 1.00 50.59 116 LYS A C 1
ATOM 974 O O . LYS A 1 116 ? -6.693 -8.017 -1.344 1.00 50.59 116 LYS A O 1
ATOM 979 N N . LEU A 1 117 ? -7.035 -8.037 0.876 1.00 47.34 117 LEU A N 1
ATOM 980 C CA . LEU A 1 117 ? -6.182 -6.875 1.171 1.00 47.34 117 LEU A CA 1
ATOM 981 C C . LEU A 1 117 ? -4.700 -7.190 0.904 1.00 47.34 117 LEU A C 1
ATOM 983 O O . LEU A 1 117 ? -4.006 -6.387 0.293 1.00 47.34 117 LEU A O 1
ATOM 987 N N . GLY A 1 118 ? -4.258 -8.412 1.219 1.00 48.56 118 GLY A N 1
ATOM 988 C CA . GLY A 1 118 ? -2.928 -8.916 0.850 1.00 48.56 118 GLY A CA 1
ATOM 989 C C . GLY A 1 118 ? -2.698 -9.092 -0.659 1.00 48.56 118 GLY A C 1
ATOM 990 O O . GLY A 1 118 ? -1.547 -9.135 -1.074 1.00 48.56 118 GLY A O 1
ATOM 991 N N . ASN A 1 119 ? -3.763 -9.147 -1.475 1.00 47.53 119 ASN A N 1
ATOM 992 C CA . ASN A 1 119 ? -3.674 -9.096 -2.944 1.00 47.53 119 ASN A CA 1
ATOM 993 C C . ASN A 1 119 ? -3.707 -7.655 -3.489 1.00 47.53 119 ASN A C 1
ATOM 995 O O . ASN A 1 119 ? -3.331 -7.433 -4.634 1.00 47.53 119 ASN A O 1
ATOM 999 N N . ALA A 1 120 ? -4.223 -6.695 -2.712 1.00 43.78 120 ALA A N 1
ATOM 1000 C CA . ALA A 1 120 ? -4.242 -5.270 -3.061 1.00 43.78 120 ALA A CA 1
ATOM 1001 C C . ALA A 1 120 ? -2.938 -4.561 -2.654 1.00 43.78 120 ALA A C 1
ATOM 1003 O O . ALA A 1 120 ? -2.502 -3.614 -3.306 1.00 43.78 120 ALA A O 1
ATOM 1004 N N . VAL A 1 121 ? -2.304 -5.041 -1.586 1.00 48.81 121 VAL A N 1
ATOM 1005 C CA . VAL A 1 121 ? -0.924 -4.734 -1.223 1.00 48.81 121 VAL A CA 1
ATOM 1006 C C . VAL A 1 121 ? -0.034 -5.607 -2.108 1.00 48.81 121 VAL A C 1
ATOM 1008 O O . VAL A 1 121 ? -0.218 -6.823 -2.090 1.00 48.81 121 VAL A O 1
ATOM 1011 N N . PRO A 1 122 ? 0.908 -5.060 -2.897 1.00 46.31 122 PRO A N 1
ATOM 1012 C CA . PRO A 1 122 ? 1.809 -5.880 -3.692 1.00 46.31 122 PRO A CA 1
ATOM 1013 C C . PRO A 1 122 ? 2.775 -6.603 -2.752 1.00 46.31 122 PRO A C 1
ATOM 1015 O O . PRO A 1 122 ? 3.912 -6.194 -2.558 1.00 46.31 122 PRO A O 1
ATOM 1018 N N . SER A 1 123 ? 2.332 -7.711 -2.168 1.00 44.22 123 SER A N 1
ATOM 1019 C CA . SER A 1 123 ? 3.213 -8.713 -1.592 1.00 44.22 123 SER A CA 1
ATOM 1020 C C . SER A 1 123 ? 3.849 -9.491 -2.749 1.00 44.22 123 SER A C 1
ATOM 1022 O O . SER A 1 123 ? 3.578 -10.666 -2.974 1.00 44.22 123 SER A O 1
ATOM 1024 N N . GLN A 1 124 ? 4.700 -8.818 -3.535 1.00 39.81 124 GLN A N 1
ATOM 1025 C CA . GLN A 1 124 ? 5.603 -9.486 -4.472 1.00 39.81 124 GLN A CA 1
ATOM 1026 C C . GLN A 1 124 ? 6.731 -10.156 -3.680 1.00 39.81 124 GLN A C 1
ATOM 1028 O O . GLN A 1 124 ? 7.893 -9.766 -3.724 1.00 39.81 124 GLN A O 1
ATOM 1033 N N . SER A 1 125 ? 6.392 -11.213 -2.947 1.00 34.25 125 SER A N 1
ATOM 1034 C CA . SER A 1 125 ? 7.374 -12.200 -2.523 1.00 34.25 125 SER A CA 1
ATOM 1035 C C . SER A 1 125 ? 7.700 -13.096 -3.710 1.00 34.25 125 SER A C 1
ATOM 1037 O O . SER A 1 125 ? 6.965 -14.032 -4.015 1.00 34.25 125 SER A O 1
ATOM 1039 N N . ASN A 1 126 ? 8.811 -12.769 -4.371 1.00 39.97 126 ASN A N 1
ATOM 1040 C CA . ASN A 1 126 ? 9.788 -13.695 -4.943 1.00 39.97 126 ASN A CA 1
ATOM 1041 C C . ASN A 1 126 ? 9.374 -15.177 -4.879 1.00 39.97 126 ASN A C 1
ATOM 1043 O O . ASN A 1 126 ? 9.748 -15.909 -3.966 1.00 39.97 126 ASN A O 1
ATOM 1047 N N . SER A 1 127 ? 8.630 -15.636 -5.879 1.00 36.25 127 SER A N 1
ATOM 1048 C CA . SER A 1 127 ? 8.506 -17.054 -6.186 1.00 36.25 127 SER A CA 1
ATOM 1049 C C . SER A 1 127 ? 8.461 -17.184 -7.697 1.00 36.25 127 SER A C 1
ATOM 1051 O O . SER A 1 127 ? 7.591 -16.621 -8.359 1.00 36.25 127 SER A O 1
ATOM 1053 N N . ASN A 1 128 ? 9.402 -17.943 -8.258 1.00 41.84 128 ASN A N 1
ATOM 1054 C CA . ASN A 1 128 ? 9.492 -18.251 -9.689 1.00 41.84 128 ASN A CA 1
ATOM 1055 C C . ASN A 1 128 ? 8.189 -18.833 -10.291 1.00 41.84 128 ASN A C 1
ATOM 1057 O O . ASN A 1 128 ? 8.090 -18.966 -11.512 1.00 41.84 128 ASN A O 1
ATOM 1061 N N . ALA A 1 129 ? 7.183 -19.145 -9.466 1.00 40.28 129 ALA A N 1
ATOM 1062 C CA . ALA A 1 129 ? 5.841 -19.544 -9.871 1.00 40.28 129 ALA A CA 1
ATOM 1063 C C . ALA A 1 129 ? 5.011 -18.422 -10.539 1.00 40.28 129 ALA A C 1
ATOM 1065 O O . ALA A 1 129 ? 4.156 -18.741 -11.366 1.00 40.28 129 ALA A O 1
ATOM 1066 N N . ASP A 1 130 ? 5.276 -17.137 -10.262 1.00 43.12 130 ASP A N 1
ATOM 1067 C CA . ASP A 1 130 ? 4.481 -16.012 -10.803 1.00 43.12 130 ASP A CA 1
ATOM 1068 C C . ASP A 1 130 ? 4.908 -15.540 -12.201 1.00 43.12 130 ASP A C 1
ATOM 1070 O O . ASP A 1 130 ? 4.143 -14.877 -12.908 1.00 43.12 130 ASP A O 1
ATOM 1074 N N . SER A 1 131 ? 6.096 -15.942 -12.661 1.00 44.97 131 SER A N 1
ATOM 1075 C CA . SER A 1 131 ? 6.575 -15.620 -14.012 1.00 44.97 131 SER A CA 1
ATOM 1076 C C . SER A 1 131 ? 5.586 -16.092 -15.089 1.00 44.97 131 SER A C 1
ATOM 1078 O O . SER A 1 131 ? 5.256 -15.344 -16.008 1.00 44.97 131 SER A O 1
ATOM 1080 N N . LYS A 1 132 ? 4.997 -17.287 -14.925 1.00 40.56 132 LYS A N 1
ATOM 1081 C CA . LYS A 1 132 ? 4.022 -17.868 -15.867 1.00 40.56 132 LYS A CA 1
ATOM 1082 C C . LYS A 1 132 ? 2.720 -17.070 -15.982 1.00 40.56 132 LYS A C 1
ATOM 1084 O O . LYS A 1 132 ? 2.096 -17.102 -17.041 1.00 40.56 132 LYS A O 1
ATOM 1089 N N . ARG A 1 133 ? 2.308 -16.348 -14.933 1.00 43.28 133 ARG A N 1
ATOM 1090 C CA . ARG A 1 133 ? 1.086 -15.529 -14.961 1.00 43.28 133 ARG A CA 1
ATOM 1091 C C . ARG A 1 133 ? 1.332 -14.205 -15.677 1.00 43.28 133 ARG A C 1
ATOM 1093 O O . ARG A 1 133 ? 0.510 -13.806 -16.497 1.00 43.28 133 ARG A O 1
ATOM 1100 N N . VAL A 1 134 ? 2.503 -13.598 -15.477 1.00 46.62 134 VAL A N 1
ATOM 1101 C CA . VAL A 1 134 ? 2.946 -12.403 -16.219 1.00 46.62 134 VAL A CA 1
ATOM 1102 C C . VAL A 1 134 ? 3.013 -12.669 -17.733 1.00 46.62 134 VAL A C 1
ATOM 1104 O O . VAL A 1 134 ? 2.562 -11.835 -18.515 1.00 46.62 134 VAL A O 1
ATOM 1107 N N . PHE A 1 135 ? 3.437 -13.865 -18.161 1.00 42.88 135 PHE A N 1
ATOM 1108 C CA . PHE A 1 135 ? 3.430 -14.260 -19.582 1.00 42.88 135 PHE A CA 1
ATOM 1109 C C . PHE A 1 135 ? 2.029 -14.425 -20.195 1.00 42.88 135 PHE A C 1
ATOM 1111 O O . PHE A 1 135 ? 1.893 -14.404 -21.415 1.00 42.88 135 PHE A O 1
ATOM 1118 N N . SER A 1 136 ? 0.969 -14.571 -19.390 1.00 46.00 136 SER A N 1
ATOM 1119 C CA . SER A 1 136 ? -0.406 -14.628 -19.916 1.00 46.00 136 SER A CA 1
ATOM 1120 C C . SER A 1 136 ? -0.972 -13.252 -20.294 1.00 46.00 136 SER A C 1
ATOM 1122 O O . SER A 1 136 ? -1.884 -13.177 -21.110 1.00 46.00 136 SER A O 1
ATOM 1124 N N . TYR A 1 137 ? -0.377 -12.168 -19.779 1.00 46.25 137 TYR A N 1
ATOM 1125 C CA . TYR A 1 137 ? -0.690 -10.777 -20.142 1.00 46.25 137 TYR A CA 1
ATOM 1126 C C . TYR A 1 137 ? 0.158 -10.252 -21.319 1.00 46.25 137 TYR A C 1
ATOM 1128 O O . TYR A 1 137 ? 0.066 -9.079 -21.685 1.00 46.25 137 TYR A O 1
ATOM 1136 N N . LEU A 1 138 ? 1.001 -11.109 -21.907 1.00 44.38 138 LEU A N 1
ATOM 1137 C CA . LEU A 1 138 ? 1.896 -10.809 -23.026 1.00 44.38 138 LEU A CA 1
ATOM 1138 C C . LEU A 1 138 ? 1.650 -11.808 -24.174 1.00 44.38 138 LEU A C 1
ATOM 1140 O O . LEU A 1 138 ? 2.474 -12.696 -24.396 1.00 44.38 138 LEU A O 1
ATOM 1144 N N . PRO A 1 139 ? 0.516 -11.708 -24.897 1.00 47.44 139 PRO A N 1
ATOM 1145 C CA . PRO A 1 139 ? 0.224 -12.617 -26.006 1.00 47.44 139 PRO A CA 1
ATOM 1146 C C . PRO A 1 139 ? 1.261 -12.530 -27.141 1.00 47.44 139 PRO A C 1
ATOM 1148 O O . PRO A 1 139 ? 1.558 -13.553 -27.750 1.00 47.44 139 PRO A O 1
ATOM 1151 N N . ASP A 1 140 ? 1.888 -11.366 -27.349 1.00 46.78 140 ASP A N 1
ATOM 1152 C CA . ASP A 1 140 ? 2.843 -11.126 -28.448 1.00 46.78 140 ASP A CA 1
ATOM 1153 C C . ASP A 1 140 ? 4.220 -11.790 -28.282 1.00 46.78 140 ASP A C 1
ATOM 1155 O O . ASP A 1 140 ? 5.012 -11.796 -29.216 1.00 46.78 140 ASP A O 1
ATOM 1159 N N . LEU A 1 141 ? 4.529 -12.381 -27.123 1.00 45.19 141 LEU A N 1
ATOM 1160 C CA . LEU A 1 141 ? 5.806 -13.084 -26.913 1.00 45.19 141 LEU A CA 1
ATOM 1161 C C . LEU A 1 141 ? 5.713 -14.598 -27.154 1.00 45.19 141 LEU A C 1
ATOM 1163 O O . LEU A 1 141 ? 6.706 -15.305 -26.994 1.00 45.19 141 LEU A O 1
ATOM 1167 N N . LYS A 1 142 ? 4.537 -15.125 -27.525 1.00 43.69 142 LYS A N 1
ATOM 1168 C CA . LYS A 1 142 ? 4.352 -16.567 -27.776 1.00 43.69 142 LYS A CA 1
ATOM 1169 C C . LYS A 1 142 ? 4.699 -17.023 -29.192 1.00 43.69 142 LYS A C 1
ATOM 1171 O O . LYS A 1 142 ? 4.703 -18.227 -29.434 1.00 43.69 142 LYS A O 1
ATOM 1176 N N . THR A 1 143 ? 5.018 -16.117 -30.105 1.00 48.66 143 THR A N 1
ATOM 1177 C CA . THR A 1 143 ? 5.276 -16.463 -31.507 1.00 48.66 143 THR A CA 1
ATOM 1178 C C . THR A 1 143 ? 6.518 -15.769 -32.025 1.00 48.66 143 THR A C 1
ATOM 1180 O O . THR A 1 143 ? 6.408 -14.873 -32.839 1.00 48.66 143 THR A O 1
ATOM 1183 N N . GLU A 1 144 ? 7.684 -16.227 -31.581 1.00 45.78 144 GLU A N 1
ATOM 1184 C CA . GLU A 1 144 ? 8.817 -16.478 -32.480 1.00 45.78 144 GLU A CA 1
ATOM 1185 C C . GLU A 1 144 ? 9.570 -17.696 -31.933 1.00 45.78 144 GLU A C 1
ATOM 1187 O O . GLU A 1 144 ? 10.574 -17.599 -31.230 1.00 45.78 144 GLU A O 1
ATOM 1192 N N . GLN A 1 145 ? 9.026 -18.887 -32.210 1.00 40.81 145 GLN A N 1
ATOM 1193 C CA . GLN A 1 145 ? 9.862 -20.079 -32.236 1.00 40.81 145 GLN A CA 1
ATOM 1194 C C . GLN A 1 145 ? 10.826 -19.917 -33.408 1.00 40.81 145 GLN A C 1
ATOM 1196 O O . GLN A 1 145 ? 10.426 -19.946 -34.569 1.00 40.81 145 GLN A O 1
ATOM 1201 N N . THR A 1 146 ? 12.090 -19.723 -33.052 1.00 36.03 146 THR A N 1
ATOM 1202 C CA . THR A 1 146 ? 13.280 -19.939 -33.868 1.00 36.03 146 THR A CA 1
ATOM 1203 C C . THR A 1 146 ? 13.084 -21.105 -34.839 1.00 36.03 146 THR A C 1
ATOM 1205 O O . THR A 1 146 ? 12.966 -22.254 -34.414 1.00 36.03 146 THR A O 1
ATOM 1208 N N . ILE A 1 147 ? 13.091 -20.811 -36.139 1.00 33.69 147 ILE A N 1
ATOM 1209 C CA . ILE A 1 147 ? 13.522 -21.774 -37.150 1.00 33.69 147 ILE A CA 1
ATOM 1210 C C . ILE A 1 147 ? 14.988 -21.444 -37.431 1.00 33.69 147 ILE A C 1
ATOM 1212 O O . ILE A 1 147 ? 15.332 -20.284 -37.659 1.00 33.69 147 ILE A O 1
ATOM 1216 N N . ILE A 1 148 ? 15.813 -22.478 -37.282 1.00 42.97 148 ILE A N 1
ATOM 1217 C CA . ILE A 1 148 ? 17.257 -22.533 -37.538 1.00 42.97 148 ILE A CA 1
ATOM 1218 C C . ILE A 1 148 ? 17.552 -22.146 -38.989 1.00 42.97 148 ILE A C 1
ATOM 1220 O O . ILE A 1 148 ? 16.789 -22.606 -39.869 1.00 42.97 148 ILE A O 1
#

Radius of gyration: 20.78 Å; chains: 1; bounding box: 61×33×59 Å

Secondary structure (DSSP, 8-state):
---HHHHHHHHHHHHHHHHHHHHHHHHHHHTT--HHHHHHHGGGSHHHHHH---HHHHHHHHHHHHHHH----HHHHHHHHHHHHHSS-HHHHHHHHTS-HHHHHHHHHHHT--SSHHHHTT-----TTSHHHHGGG-GGGS------

pLDDT: mean 77.22, std 20.31, range [33.69, 96.44]

Sequence (148 aa):
MINGNESIVIEVRQRCLEFYVTAAKEICKKLLINDSFLKKLKVFMPGLALLLPDRELTFNHVIFISRTFRGYDEDLLKTEWCRLYQDYTVEDKNELAKLDFDDMWKQICRHSYPRKLGNAVPSQSNSNADSKRVFSYLPDLKTEQTII